Protein AF-0000000087464506 (afdb_homodimer)

InterPro domains:
  IPR039800 Calcium uptake protein 1/2/3 [PTHR12294] (1-68)

Sequence (154 aa):
MEYENRIRAYSTPDKIFRYFATLKIISEQGDAEIYMTPQDFVRSISPNEKQPENLGLDQFQVKRYDGKVSSAVWAGGMEYENRIRAYSTPDKIFRYFATLKIISEQGDAEIYMTPQDFVRSISPNEKQPENLGLDQFQVKRYDGKVSSAVWAGG

Radius of gyration: 15.8 Å; Cα contacts (8 Å, |Δi|>4): 306; chains: 2; bounding box: 38×42×34 Å

Nearest PDB structures (foldseek):
  6lb7-assembly1_A  TM=9.544E-01  e=8.571E-08  Homo sapiens
  6le5-assembly3_E  TM=9.619E-01  e=1.458E-07  Homo sapiens
  6lb7-assembly2_C  TM=9.680E-01  e=1.666E-07  Homo sapiens
  4nsc-assembly1_E  TM=8.496E-01  e=5.753E-08  Homo sapiens
  6xjx-assembly1_Q  TM=9.284E-01  e=2.173E-07  Homo sapiens

Structure (mmCIF, N/CA/C/O backbone):
data_AF-0000000087464506-model_v1
#
loop_
_entity.id
_entity.type
_entity.pdbx_description
1 polymer 'Uncharacterized protein'
#
loop_
_atom_site.group_PDB
_atom_site.id
_atom_site.type_symbol
_atom_site.label_atom_id
_atom_site.label_alt_id
_atom_site.label_comp_id
_atom_site.label_asym_id
_atom_site.label_entity_id
_atom_site.label_seq_id
_atom_site.pdbx_PDB_ins_code
_atom_site.Cartn_x
_atom_site.Cartn_y
_atom_site.Cartn_z
_atom_site.occupancy
_atom_site.B_iso_or_equiv
_atom_site.auth_seq_id
_atom_site.auth_comp_id
_atom_site.auth_asym_id
_atom_site.auth_atom_id
_atom_site.pdbx_PDB_model_num
ATOM 1 N N . MET A 1 1 ? 18.562 -11.586 -2.385 1 77.56 1 MET A N 1
ATOM 2 C CA . MET A 1 1 ? 17.594 -12.109 -3.35 1 77.56 1 MET A CA 1
ATOM 3 C C . MET A 1 1 ? 16.984 -13.414 -2.854 1 77.56 1 MET A C 1
ATOM 5 O O . MET A 1 1 ? 15.758 -13.586 -2.893 1 77.56 1 MET A O 1
ATOM 9 N N . GLU A 1 2 ? 17.875 -14.109 -2.346 1 85.5 2 GLU A N 1
ATOM 10 C CA . GLU A 1 2 ? 17.359 -15.406 -1.915 1 85.5 2 GLU A CA 1
ATOM 11 C C . GLU A 1 2 ? 16.359 -15.25 -0.771 1 85.5 2 GLU A C 1
ATOM 13 O O . GLU A 1 2 ? 15.297 -15.875 -0.775 1 85.5 2 GLU A O 1
ATOM 18 N N . TYR A 1 3 ? 16.688 -14.297 0.138 1 93.69 3 TYR A N 1
ATOM 19 C CA . TYR A 1 3 ? 15.82 -14.141 1.296 1 93.69 3 TYR A CA 1
ATOM 20 C C . TYR A 1 3 ? 14.461 -13.586 0.885 1 93.69 3 TYR A C 1
ATOM 22 O O . TYR A 1 3 ? 13.422 -14.094 1.312 1 93.69 3 TYR A O 1
ATOM 30 N N . GLU A 1 4 ? 14.5 -12.578 -0.011 1 94.62 4 GLU A N 1
ATOM 31 C CA . GLU A 1 4 ? 13.25 -11.969 -0.45 1 94.62 4 GLU A CA 1
ATOM 32 C C . GLU A 1 4 ? 12.383 -12.969 -1.205 1 94.62 4 GLU A C 1
ATOM 34 O O . GLU A 1 4 ? 11.156 -12.969 -1.063 1 94.62 4 GLU A O 1
ATOM 39 N N . ASN A 1 5 ? 13.008 -13.758 -1.92 1 95.44 5 ASN A N 1
ATOM 40 C CA . ASN A 1 5 ? 12.242 -14.789 -2.619 1 95.44 5 ASN A CA 1
ATOM 41 C C . ASN A 1 5 ? 11.594 -15.766 -1.645 1 95.44 5 ASN A C 1
ATOM 43 O O . ASN A 1 5 ? 10.461 -16.203 -1.86 1 95.44 5 ASN A O 1
ATOM 47 N N . ARG A 1 6 ? 12.344 -16.078 -0.665 1 95.25 6 ARG A N 1
ATOM 48 C CA . ARG A 1 6 ? 11.797 -16.984 0.342 1 95.25 6 ARG A CA 1
ATOM 49 C C . ARG A 1 6 ? 10.617 -16.344 1.068 1 95.25 6 ARG A C 1
ATOM 51 O O . ARG A 1 6 ? 9.594 -16.984 1.296 1 9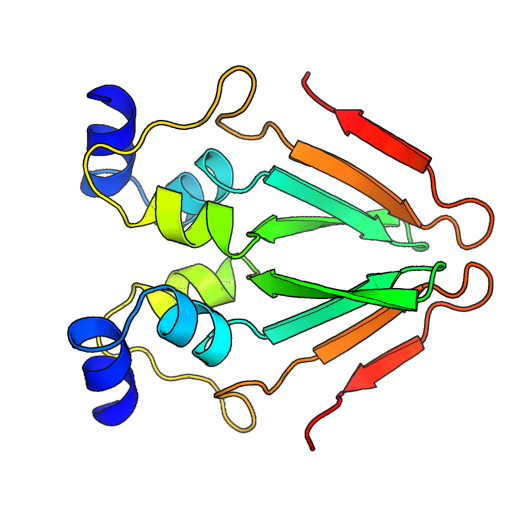5.25 6 ARG A O 1
ATOM 58 N N . ILE A 1 7 ? 10.727 -15.086 1.471 1 95.5 7 ILE A N 1
ATOM 59 C CA . ILE A 1 7 ? 9.648 -14.375 2.158 1 95.5 7 ILE A CA 1
ATOM 60 C C . ILE A 1 7 ? 8.406 -14.344 1.279 1 95.5 7 ILE A C 1
ATOM 62 O O . ILE A 1 7 ? 7.297 -14.602 1.755 1 95.5 7 ILE A O 1
ATOM 66 N N . ARG A 1 8 ? 8.578 -14.102 -0.012 1 94.38 8 ARG A N 1
ATOM 67 C CA . ARG A 1 8 ? 7.449 -14.031 -0.935 1 94.38 8 ARG A CA 1
ATOM 68 C C . ARG A 1 8 ? 6.742 -15.375 -1.047 1 94.38 8 ARG A C 1
ATOM 70 O O . ARG A 1 8 ? 5.52 -15.43 -1.191 1 94.38 8 ARG A O 1
ATOM 77 N N . ALA A 1 9 ? 7.52 -16.422 -1.01 1 94.31 9 ALA A N 1
ATOM 78 C CA . ALA A 1 9 ? 6.984 -17.75 -1.333 1 94.31 9 ALA A CA 1
ATOM 79 C C . ALA A 1 9 ? 6.391 -18.422 -0.096 1 94.31 9 ALA A C 1
ATOM 81 O O . ALA A 1 9 ? 5.406 -19.156 -0.192 1 94.31 9 ALA A O 1
ATOM 82 N N . TYR A 1 10 ? 6.949 -18.078 1.063 1 96.38 10 TYR A N 1
ATOM 83 C CA . TYR A 1 10 ? 6.648 -18.969 2.176 1 96.38 10 TYR A CA 1
ATOM 84 C C . TYR A 1 10 ? 6.102 -18.203 3.367 1 96.38 10 TYR A C 1
ATOM 86 O O . TYR A 1 10 ? 5.723 -18.797 4.383 1 96.38 10 TYR A O 1
ATOM 94 N N . SER A 1 11 ? 6.027 -16.922 3.26 1 96.69 11 SER A N 1
ATOM 95 C CA . SER A 1 11 ? 5.523 -16.125 4.375 1 96.69 11 SER A CA 1
ATOM 96 C C . SER A 1 11 ? 4.047 -15.797 4.191 1 96.69 11 SER A C 1
ATOM 98 O O . SER A 1 11 ? 3.496 -15.977 3.104 1 96.69 11 SER A O 1
ATOM 100 N N . THR A 1 12 ? 3.408 -15.391 5.316 1 97.19 12 THR A N 1
ATOM 101 C CA . THR A 1 12 ? 2.047 -14.867 5.273 1 97.19 12 THR A CA 1
ATOM 102 C C . THR A 1 12 ? 2.002 -13.523 4.543 1 97.19 12 THR A C 1
ATOM 104 O O . THR A 1 12 ? 2.984 -12.781 4.543 1 97.19 12 THR A O 1
ATOM 107 N N . PRO A 1 13 ? 0.842 -13.203 3.893 1 97.38 13 PRO A N 1
ATOM 108 C CA . PRO A 1 13 ? 0.72 -11.898 3.24 1 97.38 13 PRO A CA 1
ATOM 109 C C . PRO A 1 13 ? 1.018 -10.734 4.184 1 97.38 13 PRO A C 1
ATOM 111 O O . PRO A 1 13 ? 1.571 -9.719 3.76 1 97.38 13 PRO A O 1
ATOM 114 N N . ASP A 1 14 ? 0.639 -10.875 5.414 1 96.69 14 ASP A N 1
ATOM 115 C CA . ASP A 1 14 ? 0.914 -9.82 6.379 1 96.69 14 ASP A CA 1
ATOM 116 C C . ASP A 1 14 ? 2.416 -9.586 6.527 1 96.69 14 ASP A C 1
ATOM 118 O O . ASP A 1 14 ? 2.871 -8.445 6.578 1 96.69 14 ASP A O 1
ATOM 122 N N . LYS A 1 15 ? 3.068 -10.68 6.645 1 97.06 15 LYS A N 1
ATOM 123 C CA . LYS A 1 15 ? 4.516 -10.539 6.766 1 97.06 15 LYS A CA 1
ATOM 124 C C . LYS A 1 15 ? 5.121 -9.945 5.496 1 97.06 15 LYS A C 1
ATOM 126 O O . LYS A 1 15 ? 6.016 -9.094 5.566 1 97.06 15 LYS A O 1
ATOM 131 N N . ILE A 1 16 ? 4.723 -10.391 4.371 1 98.06 16 ILE A N 1
ATOM 132 C CA . ILE A 1 16 ? 5.199 -9.836 3.105 1 98.06 16 ILE A CA 1
ATOM 133 C C . ILE A 1 16 ? 4.938 -8.336 3.064 1 98.06 16 ILE A C 1
ATOM 135 O O . ILE A 1 16 ? 5.824 -7.555 2.705 1 98.06 16 ILE A O 1
ATOM 139 N N . PHE A 1 17 ? 3.738 -7.957 3.441 1 98.38 17 PHE A N 1
ATOM 140 C CA . PHE A 1 17 ? 3.393 -6.543 3.484 1 98.38 17 PHE A CA 1
ATOM 141 C C . PHE A 1 17 ? 4.363 -5.777 4.375 1 98.38 17 PHE A C 1
ATOM 143 O O . PHE A 1 17 ? 4.922 -4.758 3.961 1 98.38 17 PHE A O 1
ATOM 150 N N . ARG A 1 18 ? 4.613 -6.227 5.594 1 97.06 18 ARG A N 1
ATOM 151 C CA . ARG A 1 18 ? 5.445 -5.523 6.566 1 97.06 18 ARG A CA 1
ATOM 152 C C . ARG A 1 18 ? 6.898 -5.469 6.105 1 97.06 18 ARG A C 1
ATOM 154 O O . ARG A 1 18 ? 7.613 -4.512 6.414 1 97.06 18 ARG A O 1
ATOM 161 N N . TYR A 1 19 ? 7.305 -6.504 5.316 1 97.19 19 TYR A N 1
ATOM 162 C CA . TYR A 1 19 ? 8.688 -6.543 4.844 1 97.19 19 TYR A CA 1
ATOM 163 C C . TYR A 1 19 ? 8.914 -5.516 3.738 1 97.19 19 TYR A C 1
ATOM 165 O O . TYR A 1 19 ? 9.953 -4.859 3.695 1 97.19 19 TYR A O 1
ATOM 173 N N . PHE A 1 20 ? 7.949 -5.309 2.852 1 97.69 20 PHE A N 1
ATOM 174 C CA . PHE A 1 20 ? 8.195 -4.531 1.641 1 97.69 20 PHE A CA 1
ATOM 175 C C . PHE A 1 20 ? 7.594 -3.137 1.762 1 97.69 20 PHE A C 1
ATOM 177 O O . PHE A 1 20 ? 7.977 -2.225 1.025 1 97.69 20 PHE A O 1
ATOM 184 N N . ALA A 1 21 ? 6.629 -2.965 2.686 1 97.81 21 ALA A N 1
ATOM 185 C CA . ALA A 1 21 ? 6.086 -1.626 2.895 1 97.81 21 ALA A CA 1
ATOM 186 C C . ALA A 1 21 ? 7.145 -0.686 3.463 1 97.81 21 ALA A C 1
ATOM 188 O O . ALA A 1 21 ? 7.926 -1.076 4.332 1 97.81 21 ALA A O 1
ATOM 189 N N . THR A 1 22 ? 7.043 0.631 3.016 1 95.5 22 THR A N 1
ATOM 190 C CA . THR A 1 22 ? 8.125 1.517 3.438 1 95.5 22 THR A CA 1
ATOM 191 C C . THR A 1 22 ? 7.562 2.781 4.082 1 95.5 22 THR A C 1
ATOM 193 O O . THR A 1 22 ? 8.32 3.646 4.527 1 95.5 22 THR A O 1
ATOM 196 N N . LEU A 1 23 ? 6.25 2.887 4.141 1 94.5 23 LEU A N 1
ATOM 197 C CA . LEU A 1 23 ? 5.695 4.152 4.605 1 94.5 23 LEU A CA 1
ATOM 198 C C . LEU A 1 23 ? 4.844 3.947 5.852 1 94.5 23 LEU A C 1
ATOM 200 O O . LEU A 1 23 ? 4.031 3.021 5.91 1 94.5 23 LEU A O 1
ATOM 204 N N . LYS A 1 24 ? 5.078 4.727 6.809 1 92.94 24 LYS A N 1
ATOM 205 C CA . LYS A 1 24 ? 4.246 4.84 8.008 1 92.94 24 LYS A CA 1
ATOM 206 C C . LYS A 1 24 ? 3.74 6.266 8.188 1 92.94 24 LYS A C 1
ATOM 208 O O . LYS A 1 24 ? 4.523 7.219 8.164 1 92.94 24 LYS A O 1
ATOM 213 N N . ILE A 1 25 ? 2.457 6.375 8.344 1 90.38 25 ILE A N 1
ATOM 214 C CA . ILE A 1 25 ? 1.85 7.691 8.5 1 90.38 25 ILE A CA 1
ATOM 215 C C . ILE A 1 25 ? 1.245 7.82 9.891 1 90.38 25 ILE A C 1
ATOM 217 O O . ILE A 1 25 ? 0.505 6.938 10.336 1 90.38 25 ILE A O 1
ATOM 221 N N . ILE A 1 26 ? 1.571 8.844 10.516 1 88.44 26 ILE A N 1
ATOM 222 C CA . ILE A 1 26 ? 0.996 9.172 11.812 1 88.44 26 ILE A CA 1
ATOM 223 C C . ILE A 1 26 ? 0.04 10.359 11.664 1 88.44 26 ILE A C 1
ATOM 225 O O . ILE A 1 26 ? 0.453 11.453 11.281 1 88.44 26 ILE A O 1
ATOM 229 N N . SER A 1 27 ? -1.172 10.094 11.914 1 84.19 27 SER A N 1
ATOM 230 C CA . SER A 1 27 ? -2.197 11.125 11.766 1 84.19 27 SER A CA 1
ATOM 231 C C . SER A 1 27 ? -2.121 12.148 12.891 1 84.19 27 SER A C 1
ATOM 233 O O . SER A 1 27 ? -1.351 11.977 13.844 1 84.19 27 SER A O 1
ATOM 235 N N . GLU A 1 28 ? -2.963 13.055 12.789 1 79.62 28 GLU A N 1
ATOM 236 C CA . GLU A 1 28 ? -3.023 14.117 13.797 1 79.62 28 GLU A CA 1
ATOM 237 C C . GLU A 1 28 ? -3.459 13.562 15.148 1 79.62 28 GLU A C 1
ATOM 239 O O . GLU A 1 28 ? -3.033 14.062 16.188 1 79.62 28 GLU A O 1
ATOM 244 N N . GLN A 1 29 ? -4.293 12.492 15.07 1 82.38 29 GLN A N 1
ATOM 245 C CA . GLN A 1 29 ? -4.797 11.898 16.297 1 82.38 29 GLN A CA 1
ATOM 246 C C . GLN A 1 29 ? -3.783 10.93 16.891 1 82.38 29 GLN A C 1
ATOM 248 O O . GLN A 1 29 ? -4.008 10.375 17.984 1 82.38 29 GLN A O 1
ATOM 253 N N . GLY A 1 30 ? -2.719 10.805 16.25 1 84 30 GLY A N 1
ATOM 254 C CA . GLY A 1 30 ? -1.67 9.945 16.766 1 84 30 GLY A CA 1
ATOM 255 C C . GLY A 1 30 ? -1.751 8.523 16.25 1 84 30 GLY A C 1
ATOM 256 O O . GLY A 1 30 ? -0.953 7.668 16.656 1 84 30 GLY A O 1
ATOM 257 N N . ASP A 1 31 ? -2.73 8.273 15.367 1 87.31 31 ASP A N 1
ATOM 258 C CA . ASP A 1 31 ? -2.846 6.93 14.812 1 87.31 31 ASP A CA 1
ATOM 259 C C . ASP A 1 31 ? -1.767 6.676 13.758 1 87.31 31 ASP A C 1
ATOM 261 O O . ASP A 1 31 ? -1.539 7.512 12.883 1 87.31 31 ASP A O 1
ATOM 265 N N . ALA A 1 32 ? -1.061 5.59 13.938 1 90.75 32 ALA A N 1
ATOM 266 C CA . ALA A 1 32 ? -0.018 5.195 12.992 1 90.75 32 ALA A CA 1
ATOM 267 C C . ALA A 1 32 ? -0.486 4.043 12.109 1 90.75 32 ALA A C 1
ATOM 269 O O . ALA A 1 32 ? -1.055 3.066 12.602 1 90.75 32 ALA A O 1
ATOM 270 N N . GLU A 1 33 ? -0.339 4.246 10.875 1 91.69 33 GLU A N 1
ATOM 271 C CA . GLU A 1 33 ? -0.683 3.189 9.93 1 91.69 33 GLU A CA 1
ATOM 272 C C . GLU A 1 33 ? 0.414 3.006 8.883 1 91.69 33 GLU A C 1
ATOM 274 O O . GLU A 1 33 ? 1.057 3.975 8.469 1 91.69 33 GLU A O 1
ATOM 279 N N . ILE A 1 34 ? 0.625 1.771 8.438 1 95.81 34 ILE A N 1
ATOM 280 C CA . ILE A 1 34 ? 1.643 1.425 7.453 1 95.81 34 ILE A CA 1
ATOM 281 C C . ILE A 1 34 ? 0.988 1.213 6.09 1 95.81 34 ILE A C 1
ATOM 283 O O . ILE A 1 34 ? -0.077 0.597 5.992 1 95.81 34 ILE A O 1
ATOM 287 N N . TYR A 1 35 ? 1.636 1.706 5.086 1 96.88 35 TYR A N 1
ATOM 288 C CA . TYR A 1 35 ? 1.104 1.596 3.732 1 96.88 35 TYR A CA 1
ATOM 289 C C . TYR A 1 35 ? 2.182 1.13 2.76 1 96.88 35 TYR A C 1
ATOM 291 O O . TYR A 1 35 ? 3.375 1.216 3.059 1 96.88 35 TYR A O 1
ATOM 299 N N . MET A 1 36 ? 1.706 0.692 1.644 1 98.38 36 MET A N 1
ATOM 300 C CA . MET A 1 36 ? 2.586 0.399 0.516 1 98.38 36 MET A CA 1
ATOM 301 C C . MET A 1 36 ? 2.438 1.451 -0.578 1 98.38 36 MET A C 1
ATOM 303 O O . MET A 1 36 ? 1.322 1.866 -0.899 1 98.38 36 MET A O 1
ATOM 307 N N . THR A 1 37 ? 3.59 1.888 -1.11 1 97.25 37 THR A N 1
ATOM 308 C CA . THR A 1 37 ? 3.623 2.643 -2.357 1 97.25 37 THR A CA 1
ATOM 309 C C . THR A 1 37 ? 3.504 1.709 -3.559 1 97.25 37 THR A C 1
ATOM 311 O O . THR A 1 37 ? 3.633 0.491 -3.42 1 97.25 37 THR A O 1
ATOM 314 N N . PRO A 1 38 ? 3.229 2.205 -4.719 1 97.44 38 PRO A N 1
ATOM 315 C CA . PRO A 1 38 ? 3.219 1.357 -5.914 1 97.44 38 PRO A CA 1
ATOM 316 C C . PRO A 1 38 ? 4.527 0.597 -6.109 1 97.44 38 PRO A C 1
ATOM 318 O O . PRO A 1 38 ? 4.516 -0.576 -6.492 1 97.44 38 PRO A O 1
ATOM 321 N N . GLN A 1 39 ? 5.621 1.281 -5.832 1 96.69 39 GLN A N 1
ATOM 322 C CA . GLN A 1 39 ? 6.91 0.613 -5.984 1 96.69 39 GLN A CA 1
ATOM 323 C C . GLN A 1 39 ? 7.066 -0.521 -4.977 1 96.69 39 GLN A C 1
ATOM 325 O O . GLN A 1 39 ? 7.641 -1.565 -5.293 1 96.69 39 GLN A O 1
ATOM 330 N N . ASP A 1 40 ? 6.664 -0.297 -3.779 1 97.5 40 ASP A N 1
ATOM 331 C CA . ASP A 1 40 ? 6.68 -1.365 -2.785 1 97.5 40 ASP A CA 1
ATOM 332 C C . ASP A 1 40 ? 5.926 -2.594 -3.285 1 97.5 40 ASP A C 1
ATOM 334 O O . ASP A 1 40 ? 6.406 -3.723 -3.152 1 97.5 40 ASP A O 1
ATOM 338 N N . PHE A 1 41 ? 4.727 -2.379 -3.762 1 98.44 41 PHE A N 1
ATOM 339 C CA . PHE A 1 41 ? 3.885 -3.459 -4.266 1 98.44 41 PHE A CA 1
A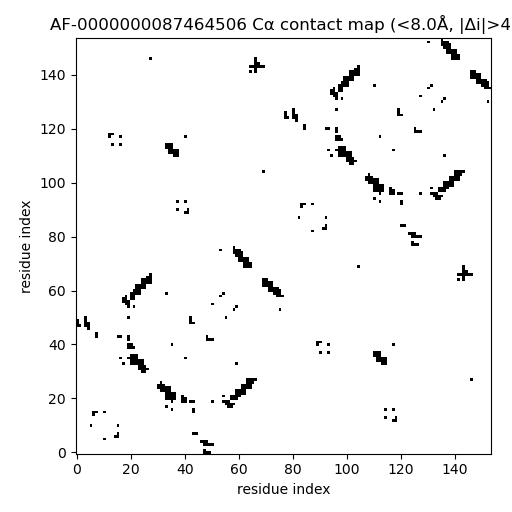TOM 340 C C . PHE A 1 41 ? 4.598 -4.23 -5.371 1 98.44 41 PHE A C 1
ATOM 342 O O . PHE A 1 41 ? 4.664 -5.461 -5.332 1 98.44 41 PHE A O 1
ATOM 349 N N . VAL A 1 42 ? 5.148 -3.498 -6.32 1 97.62 42 VAL A N 1
ATOM 350 C CA . VAL A 1 42 ? 5.852 -4.133 -7.43 1 97.62 42 VAL A CA 1
ATOM 351 C C . VAL A 1 42 ? 6.984 -5.008 -6.895 1 97.62 42 VAL A C 1
ATOM 353 O O . VAL A 1 42 ? 7.129 -6.164 -7.301 1 97.62 42 VAL A O 1
ATOM 356 N N . ARG A 1 43 ? 7.762 -4.469 -5.918 1 96.75 43 ARG A N 1
ATOM 357 C CA . ARG A 1 43 ? 8.859 -5.25 -5.359 1 96.75 43 ARG A CA 1
ATOM 358 C C . ARG A 1 43 ? 8.344 -6.477 -4.617 1 96.75 43 ARG A C 1
ATOM 360 O O . ARG A 1 43 ? 8.992 -7.523 -4.602 1 96.75 43 ARG A O 1
ATOM 367 N N . SER A 1 44 ? 7.188 -6.355 -4.004 1 97.62 44 SER A N 1
ATOM 368 C CA . SER A 1 44 ? 6.645 -7.422 -3.168 1 97.62 44 SER A CA 1
ATOM 369 C C . SER A 1 44 ? 6.207 -8.617 -4.008 1 97.62 44 SER A C 1
ATOM 371 O O . SER A 1 44 ? 6.25 -9.758 -3.547 1 97.62 44 SER A O 1
ATOM 373 N N . ILE A 1 45 ? 5.785 -8.336 -5.262 1 95.88 45 ILE A N 1
ATOM 374 C CA . ILE A 1 45 ? 5.223 -9.438 -6.031 1 95.88 45 ILE A CA 1
ATOM 375 C C . ILE A 1 45 ? 6.191 -9.844 -7.141 1 95.88 45 ILE A C 1
ATOM 377 O O . ILE A 1 45 ? 5.898 -10.742 -7.934 1 95.88 45 ILE A O 1
ATOM 381 N N . SER A 1 46 ? 7.324 -9.133 -7.262 1 94.81 46 SER A N 1
ATOM 382 C CA . SER A 1 46 ? 8.281 -9.383 -8.336 1 94.81 46 SER A CA 1
ATOM 383 C C . SER A 1 46 ? 9.359 -10.375 -7.891 1 94.81 46 SER A C 1
ATOM 385 O O . SER A 1 46 ? 10.156 -10.07 -7.004 1 94.81 46 SER A O 1
ATOM 387 N N . PRO A 1 47 ? 9.406 -11.477 -8.5 1 93.25 47 PRO A N 1
ATOM 388 C CA . PRO A 1 47 ? 10.484 -12.422 -8.18 1 93.25 47 PRO A CA 1
ATOM 389 C C . PRO A 1 47 ? 11.875 -11.844 -8.453 1 93.25 47 PRO A C 1
ATOM 391 O O . PRO A 1 47 ? 12.062 -11.117 -9.43 1 93.25 47 PRO A O 1
ATOM 394 N N . ASN A 1 48 ? 12.797 -12.094 -7.531 1 93 48 ASN A N 1
ATOM 395 C CA . ASN A 1 48 ? 14.211 -11.75 -7.688 1 93 48 ASN A CA 1
ATOM 396 C C . ASN A 1 48 ? 14.445 -10.25 -7.508 1 93 48 ASN A C 1
ATOM 398 O O . ASN A 1 48 ? 15.469 -9.719 -7.949 1 93 48 ASN A O 1
ATOM 402 N N . GLU A 1 49 ? 13.461 -9.562 -7.137 1 92.31 49 GLU A N 1
ATOM 403 C CA . GLU A 1 49 ? 13.656 -8.164 -6.754 1 92.31 49 GLU A CA 1
ATOM 404 C C . GLU A 1 49 ? 14.039 -8.047 -5.281 1 92.31 49 GLU A C 1
ATOM 406 O O . GLU A 1 49 ? 13.414 -8.672 -4.422 1 92.31 49 GLU A O 1
ATOM 411 N N . LYS A 1 50 ? 15.039 -7.258 -5.039 1 92.25 50 LYS A N 1
ATOM 412 C CA . LYS A 1 50 ? 15.5 -7.047 -3.67 1 92.25 50 LYS A CA 1
ATOM 413 C C . LYS A 1 50 ? 15 -5.715 -3.123 1 92.25 50 LYS A C 1
ATOM 415 O O . LYS A 1 50 ? 14.82 -4.758 -3.877 1 92.25 50 LYS A O 1
ATOM 420 N N . GLN A 1 51 ? 14.758 -5.762 -1.789 1 93.12 51 GLN A N 1
ATOM 421 C CA . GLN A 1 51 ? 14.562 -4.488 -1.107 1 93.12 51 GLN A CA 1
ATOM 422 C C . GLN A 1 51 ? 15.836 -3.65 -1.131 1 93.12 51 GLN A C 1
ATOM 424 O O . GLN A 1 51 ? 16.938 -4.176 -0.936 1 93.12 51 GLN A O 1
ATOM 429 N N . PRO A 1 52 ? 15.648 -2.354 -1.49 1 89.06 52 PRO A N 1
ATOM 430 C CA . PRO A 1 52 ? 16.828 -1.483 -1.378 1 89.06 52 PRO A CA 1
ATOM 431 C C . PRO A 1 52 ? 17.5 -1.577 -0.011 1 89.06 52 PRO A C 1
ATOM 433 O O . PRO A 1 52 ? 16.875 -2.016 0.96 1 89.06 52 PRO A O 1
ATOM 436 N N . GLU A 1 53 ? 18.672 -1.007 0.025 1 86.81 53 GLU A N 1
ATOM 437 C CA . GLU A 1 53 ? 19.453 -1.061 1.26 1 86.81 53 GLU A CA 1
ATOM 438 C C . GLU A 1 53 ? 18.766 -0.266 2.373 1 86.81 53 GLU A C 1
ATOM 440 O O . GLU A 1 53 ? 18.188 0.788 2.119 1 86.81 53 GLU A O 1
ATOM 445 N N . ASN A 1 54 ? 18.641 -0.651 3.566 1 86.19 54 ASN A N 1
ATOM 446 C CA . ASN A 1 54 ? 18.109 -0.011 4.766 1 86.19 54 ASN A CA 1
ATOM 447 C C . ASN A 1 54 ? 16.609 -0.174 4.863 1 86.19 54 ASN A C 1
ATOM 449 O O . ASN A 1 54 ? 15.969 0.423 5.734 1 86.19 54 ASN A O 1
ATOM 453 N N . LEU A 1 55 ? 16.141 -0.734 3.824 1 87.19 55 LEU A N 1
ATOM 454 C CA . LEU A 1 55 ? 14.742 -1.107 3.92 1 87.19 55 LEU A CA 1
ATOM 455 C C . LEU A 1 55 ? 14.594 -2.598 4.207 1 8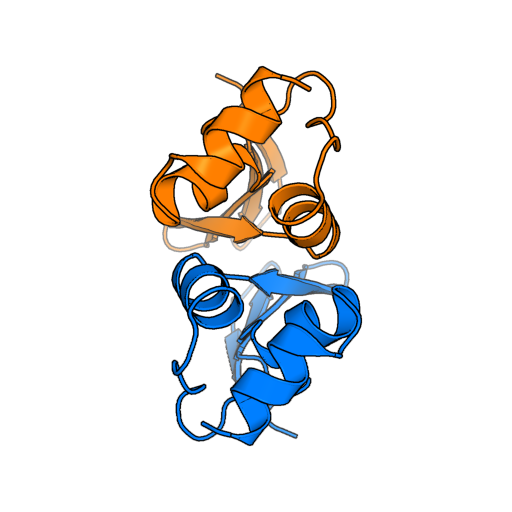7.19 55 LEU A C 1
ATOM 457 O O . LEU A 1 55 ? 15.445 -3.398 3.816 1 87.19 55 LEU A O 1
ATOM 461 N N . GLY A 1 56 ? 13.555 -2.969 4.934 1 89.5 56 GLY A N 1
ATOM 462 C CA . GLY A 1 56 ? 13.281 -4.34 5.336 1 89.5 56 GLY A CA 1
ATOM 463 C C . GLY A 1 56 ? 12.102 -4.461 6.277 1 89.5 56 GLY A C 1
ATOM 464 O O . GLY A 1 56 ? 11.195 -3.617 6.266 1 89.5 56 GLY A O 1
ATOM 465 N N . LEU A 1 57 ? 12.156 -5.566 7.043 1 93.19 57 LEU A N 1
ATOM 466 C CA . LEU A 1 57 ? 11.031 -5.852 7.926 1 93.19 57 LEU A CA 1
ATOM 467 C C . LEU A 1 57 ? 10.828 -4.719 8.93 1 93.19 57 LEU A C 1
ATOM 469 O O . LEU A 1 57 ? 11.711 -4.426 9.734 1 93.19 57 LEU A O 1
ATOM 473 N N . ASP A 1 58 ? 9.68 -4.055 8.922 1 92.38 58 ASP A N 1
ATOM 474 C CA . ASP A 1 58 ? 9.219 -3.021 9.844 1 92.38 58 ASP A CA 1
ATOM 475 C C . ASP A 1 58 ? 10.117 -1.79 9.781 1 92.38 58 ASP A C 1
ATOM 477 O O . ASP A 1 58 ? 10.297 -1.097 10.781 1 92.38 58 ASP A O 1
ATOM 481 N N . GLN A 1 59 ? 10.781 -1.565 8.727 1 92.69 59 GLN A N 1
ATOM 482 C CA . GLN A 1 59 ? 11.531 -0.337 8.484 1 92.69 59 GLN A CA 1
ATOM 483 C C . GLN A 1 59 ? 10.742 0.609 7.574 1 92.69 59 GLN A C 1
ATOM 485 O O . GLN A 1 59 ? 10.578 0.339 6.383 1 92.69 59 GLN A O 1
ATOM 490 N N . PHE A 1 60 ? 10.367 1.722 8.07 1 90.25 60 PHE A N 1
ATOM 491 C CA . PHE A 1 60 ? 9.445 2.596 7.352 1 90.25 60 PHE A CA 1
ATOM 492 C C . PHE A 1 60 ? 9.969 4.027 7.328 1 90.25 60 PHE A C 1
ATOM 494 O O . PHE A 1 60 ? 10.641 4.465 8.266 1 90.25 60 PHE A O 1
ATOM 501 N N . GLN A 1 61 ? 9.758 4.703 6.273 1 90 61 GLN A N 1
ATOM 502 C CA . GLN A 1 61 ? 9.766 6.164 6.301 1 90 61 GLN A CA 1
ATOM 503 C C . GLN A 1 61 ? 8.523 6.703 7.008 1 90 61 GLN A C 1
ATOM 505 O O . GLN A 1 61 ? 7.398 6.32 6.684 1 90 61 GLN A O 1
ATOM 510 N N . VAL A 1 62 ? 8.766 7.594 7.961 1 89.12 62 VAL A N 1
ATOM 511 C CA . VAL A 1 62 ? 7.641 8.07 8.758 1 89.12 62 VAL A CA 1
ATOM 512 C C . VAL A 1 62 ? 7.242 9.477 8.312 1 89.12 62 VAL A C 1
ATOM 514 O O . VAL A 1 62 ? 8.086 10.367 8.227 1 89.12 62 VAL A O 1
ATOM 517 N N . LYS A 1 63 ? 5.992 9.617 8.023 1 86.19 63 LYS A N 1
ATOM 518 C CA . LYS A 1 63 ? 5.387 10.922 7.789 1 86.19 63 LYS A CA 1
ATOM 519 C C . LYS A 1 63 ? 4.375 11.266 8.883 1 86.19 63 LYS A C 1
ATOM 521 O O . LYS A 1 63 ? 3.441 10.492 9.125 1 86.19 63 LYS A O 1
ATOM 526 N N . ARG A 1 64 ? 4.605 12.383 9.5 1 85.56 64 ARG A N 1
ATOM 527 C CA . ARG A 1 64 ? 3.727 12.82 10.586 1 85.56 64 ARG A CA 1
ATOM 528 C C . ARG A 1 64 ? 2.965 14.078 10.195 1 85.56 64 ARG A C 1
ATOM 530 O O . ARG A 1 64 ? 3.553 15.039 9.688 1 85.56 64 ARG A O 1
ATOM 537 N N . TYR A 1 65 ? 1.735 14.031 10.469 1 78.62 65 TYR A N 1
ATOM 538 C CA . TYR A 1 65 ? 0.896 15.195 10.211 1 78.62 65 TYR A CA 1
ATOM 539 C C . TYR A 1 65 ? 0.289 15.727 11.5 1 78.62 65 TYR A C 1
ATOM 541 O O . TYR A 1 65 ? -0.582 15.086 12.094 1 78.62 65 TYR A O 1
ATOM 549 N N . ASP A 1 66 ? 0.976 16.688 12.086 1 71.19 66 ASP A N 1
ATOM 550 C CA . ASP A 1 66 ? 0.601 17.266 13.375 1 71.19 66 ASP A CA 1
ATOM 551 C C . ASP A 1 66 ? -0.384 18.422 13.18 1 71.19 66 ASP A C 1
ATOM 553 O O . ASP A 1 66 ? -0.877 18.984 14.156 1 71.19 66 ASP A O 1
ATOM 557 N N . GLY A 1 67 ? -1.113 18.344 12.125 1 60.84 67 GLY A N 1
ATOM 558 C CA . GLY A 1 67 ? -1.928 19.531 11.898 1 60.84 67 GLY A CA 1
ATOM 559 C C . GLY A 1 67 ? -1.107 20.781 11.703 1 60.84 67 GLY A C 1
ATOM 560 O O . GLY A 1 67 ? -1.535 21.703 11.008 1 60.84 67 GLY A O 1
ATOM 561 N N . LYS A 1 68 ? -0.1 20.969 12.523 1 58.56 68 LYS A N 1
ATOM 562 C CA . LYS A 1 68 ? 0.708 22.156 12.32 1 58.56 68 LYS A CA 1
ATOM 563 C C . LYS A 1 68 ? 1.764 21.938 11.242 1 58.56 68 LYS A C 1
ATOM 565 O O . LYS A 1 68 ? 1.832 22.688 10.273 1 58.56 68 LYS A O 1
ATOM 570 N N . VAL A 1 69 ? 2.971 21.25 11.594 1 49.91 69 VAL A N 1
ATOM 571 C CA . VAL A 1 69 ? 4.137 21.094 10.727 1 49.91 69 VAL A CA 1
ATOM 572 C C . VAL A 1 69 ? 4.316 19.625 10.359 1 49.91 69 VAL A C 1
ATOM 574 O O . VAL A 1 69 ? 4.348 18.75 11.234 1 49.91 69 VAL A O 1
ATOM 577 N N . SER A 1 70 ? 4.086 19.281 9.211 1 51.5 70 SER A N 1
ATOM 578 C CA . SER A 1 70 ? 4.324 17.906 8.75 1 51.5 70 SER A CA 1
ATOM 579 C C . SER A 1 70 ? 5.809 17.562 8.797 1 51.5 70 SER A C 1
ATOM 581 O O . SER A 1 70 ? 6.652 18.359 8.383 1 51.5 70 SER A O 1
ATOM 583 N N . SER A 1 71 ? 6.48 16.734 9.82 1 45.91 71 SER A N 1
ATOM 584 C CA . SER A 1 71 ? 7.879 16.312 9.828 1 45.91 71 SER A CA 1
ATOM 585 C C . SER A 1 71 ? 8.031 14.875 9.367 1 45.91 71 SER A C 1
ATOM 587 O O . SER A 1 71 ? 7.191 14.023 9.672 1 45.91 71 SER A O 1
ATOM 589 N N . ALA A 1 72 ? 8.586 14.555 8.227 1 47.03 72 ALA A N 1
ATOM 590 C CA . ALA A 1 72 ? 8.961 13.211 7.812 1 47.03 72 ALA A CA 1
ATOM 591 C C . ALA A 1 72 ? 10.18 12.719 8.586 1 47.03 72 ALA A C 1
ATOM 593 O O . ALA A 1 72 ? 11.172 13.438 8.719 1 47.03 72 ALA A O 1
ATOM 594 N N . VAL A 1 73 ? 10.062 11.742 9.648 1 45.09 73 VAL A N 1
ATOM 595 C CA . VAL A 1 73 ? 11.219 11.172 10.336 1 45.09 73 VAL A CA 1
ATOM 596 C C . VAL A 1 73 ? 11.383 9.711 9.93 1 45.09 73 VAL A C 1
ATOM 598 O O . VAL A 1 73 ? 10.406 9.023 9.648 1 45.09 73 VAL A O 1
ATOM 601 N N . TRP A 1 74 ? 12.57 9.258 9.289 1 39.56 74 TRP A N 1
ATOM 602 C CA . TRP A 1 74 ? 12.93 7.863 9.062 1 39.56 74 TRP A CA 1
ATOM 603 C C . TRP A 1 74 ? 12.977 7.094 10.375 1 39.56 74 TRP A C 1
ATOM 605 O O . TRP A 1 74 ? 13.625 7.527 11.336 1 39.56 74 TRP A O 1
ATOM 615 N N . ALA A 1 75 ? 12.07 6.398 10.844 1 36.69 75 ALA A N 1
ATOM 616 C CA . ALA A 1 75 ? 12.203 5.594 12.055 1 36.69 75 ALA A CA 1
ATOM 617 C C . ALA A 1 75 ? 12.945 4.289 11.773 1 36.69 75 ALA A C 1
ATOM 619 O O . ALA A 1 75 ? 12.383 3.369 11.172 1 36.69 75 ALA A O 1
ATOM 620 N N . GLY A 1 76 ? 14 4.195 11.164 1 32.34 76 GLY A N 1
ATOM 621 C CA . GLY A 1 76 ? 14.859 3.021 11.203 1 32.34 76 GLY A CA 1
ATOM 622 C C . GLY A 1 76 ? 15.219 2.604 12.617 1 32.34 76 GLY A C 1
ATOM 623 O O . GLY A 1 76 ? 15.859 3.359 13.352 1 32.34 76 GLY A O 1
ATOM 624 N N . GLY A 1 77 ? 14.336 2.137 13.477 1 24.94 77 GLY A N 1
ATOM 625 C CA . GLY A 1 77 ? 15.078 1.594 14.609 1 24.94 77 GLY A CA 1
ATOM 626 C C . GLY A 1 77 ? 15.969 0.428 14.227 1 24.94 77 GLY A C 1
ATOM 627 O O . GLY A 1 77 ? 15.773 -0.194 13.18 1 24.94 77 GLY A O 1
ATOM 628 N N . MET B 1 1 ? -15.797 -11.633 -9.07 1 79.06 1 MET B N 1
ATOM 629 C CA . MET B 1 1 ? -14.703 -12.57 -8.852 1 79.06 1 MET B CA 1
ATOM 630 C C . MET B 1 1 ? -13.945 -12.844 -10.148 1 79.06 1 MET B C 1
ATOM 632 O O . MET B 1 1 ? -12.719 -12.773 -10.18 1 79.06 1 MET B O 1
ATOM 636 N N . GLU B 1 2 ? -14.766 -13.008 -11.07 1 86.5 2 GLU B N 1
ATOM 637 C CA . GLU B 1 2 ? -14.102 -13.352 -12.328 1 86.5 2 GLU B CA 1
ATOM 638 C C . GLU B 1 2 ? -13.234 -12.203 -12.82 1 86.5 2 GLU B C 1
ATOM 640 O O . GLU B 1 2 ? -12.094 -12.406 -13.25 1 86.5 2 GLU B O 1
ATOM 645 N N . TYR B 1 3 ? -13.789 -10.977 -12.68 1 94 3 TYR B N 1
ATOM 646 C CA . TYR B 1 3 ? -13.047 -9.828 -13.195 1 94 3 TYR B CA 1
ATOM 647 C C . TYR B 1 3 ? -11.766 -9.609 -12.398 1 94 3 TYR B C 1
ATOM 649 O O . TYR B 1 3 ? -10.695 -9.414 -12.977 1 94 3 TYR B O 1
ATOM 657 N N . GLU B 1 4 ? -11.906 -9.727 -11.062 1 94.94 4 GLU B N 1
ATOM 658 C CA . GLU B 1 4 ? -10.734 -9.508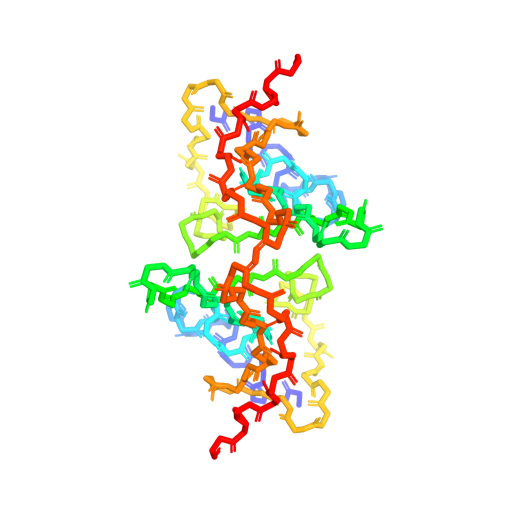 -10.219 1 94.94 4 GLU B CA 1
ATOM 659 C C . GLU B 1 4 ? -9.664 -10.562 -10.477 1 94.94 4 GLU B C 1
ATOM 661 O O . GLU B 1 4 ? -8.469 -10.258 -10.469 1 94.94 4 GLU B O 1
ATOM 666 N N . ASN B 1 5 ? -10.094 -11.695 -10.703 1 95.69 5 ASN B N 1
ATOM 667 C CA . ASN B 1 5 ? -9.125 -12.734 -11.023 1 95.69 5 ASN B CA 1
ATOM 668 C C . ASN B 1 5 ? -8.414 -12.445 -12.344 1 95.69 5 ASN B C 1
ATOM 670 O O . ASN B 1 5 ? -7.215 -12.703 -12.477 1 95.69 5 ASN B O 1
ATOM 674 N N . ARG B 1 6 ? -9.18 -11.977 -13.258 1 95.5 6 ARG B N 1
ATOM 675 C CA . ARG B 1 6 ? -8.578 -11.633 -14.547 1 95.5 6 ARG B CA 1
ATOM 676 C C . ARG B 1 6 ? -7.574 -10.492 -14.391 1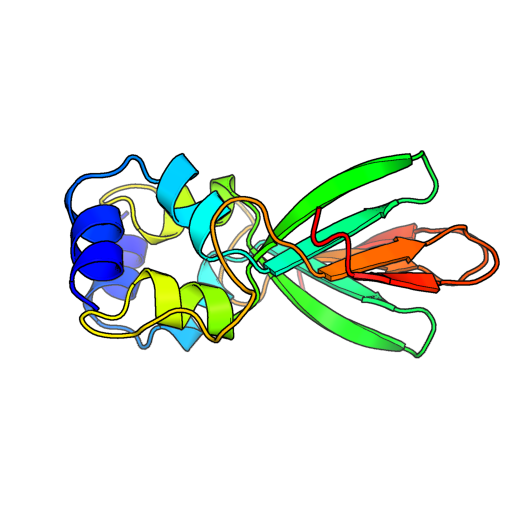 95.5 6 ARG B C 1
ATOM 678 O O . ARG B 1 6 ? -6.484 -10.547 -14.961 1 95.5 6 ARG B O 1
ATOM 685 N N . ILE B 1 7 ? -7.898 -9.461 -13.656 1 95.62 7 ILE B N 1
ATOM 686 C CA . ILE B 1 7 ? -7.008 -8.32 -13.438 1 95.62 7 ILE B CA 1
ATOM 687 C C . ILE B 1 7 ? -5.719 -8.805 -12.773 1 95.62 7 ILE B C 1
ATOM 689 O O . ILE B 1 7 ? -4.621 -8.414 -13.188 1 95.62 7 ILE B O 1
ATOM 693 N N . ARG B 1 8 ? -5.832 -9.695 -11.805 1 94.56 8 ARG B N 1
ATOM 694 C CA . ARG B 1 8 ? -4.66 -10.195 -11.094 1 94.56 8 ARG B CA 1
ATOM 695 C C . ARG B 1 8 ? -3.744 -10.977 -12.031 1 94.56 8 ARG B C 1
ATOM 697 O O . ARG B 1 8 ? -2.52 -10.93 -11.883 1 94.56 8 ARG B O 1
ATOM 704 N N . ALA B 1 9 ? -4.344 -11.695 -12.945 1 94.5 9 ALA B N 1
ATOM 705 C CA . ALA B 1 9 ? -3.584 -12.648 -13.75 1 94.5 9 ALA B CA 1
ATOM 706 C C . ALA B 1 9 ? -2.996 -11.984 -14.992 1 94.5 9 ALA B C 1
ATOM 708 O O . ALA B 1 9 ? -1.905 -12.344 -15.438 1 94.5 9 ALA B O 1
ATOM 709 N N . TYR B 1 10 ? -3.678 -10.961 -15.469 1 96.44 10 TYR B N 1
ATOM 710 C CA . TYR B 1 10 ? -3.328 -10.57 -16.828 1 96.44 10 TYR B CA 1
ATOM 711 C C . TYR B 1 10 ? -3.01 -9.078 -16.906 1 96.44 10 TYR B C 1
ATOM 713 O O . TYR B 1 10 ? -2.637 -8.57 -17.969 1 96.44 10 TYR B O 1
ATOM 721 N N . SER B 1 11 ? -3.119 -8.391 -15.836 1 96.81 11 SER B N 1
ATOM 722 C CA 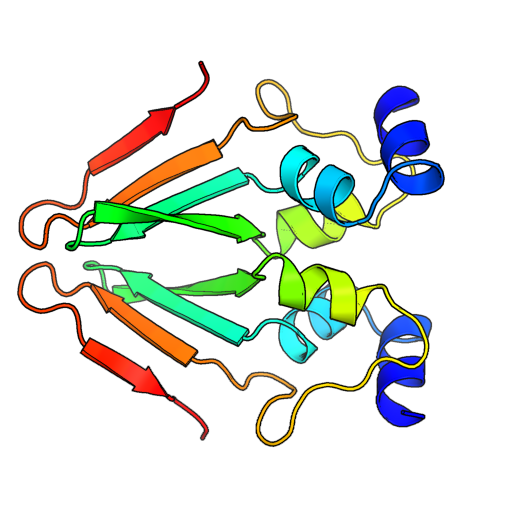. SER B 1 11 ? -2.836 -6.957 -15.852 1 96.81 11 SER B CA 1
ATOM 723 C C . SER B 1 11 ? -1.422 -6.664 -15.359 1 96.81 11 SER B C 1
ATOM 725 O O . SER B 1 11 ? -0.769 -7.539 -14.781 1 96.81 11 SER B O 1
ATOM 727 N N . THR B 1 12 ? -0.943 -5.43 -15.664 1 97.19 12 THR B N 1
ATOM 728 C CA . THR B 1 12 ? 0.317 -4.938 -15.117 1 97.19 12 THR B CA 1
ATOM 729 C C . THR B 1 12 ? 0.204 -4.711 -13.617 1 97.19 12 THR B C 1
ATOM 731 O O . THR B 1 12 ? -0.88 -4.422 -13.102 1 97.19 12 THR B O 1
ATOM 734 N N . PRO B 1 13 ? 1.338 -4.855 -12.867 1 97.38 13 PRO B N 1
ATOM 735 C CA . PRO B 1 13 ? 1.3 -4.578 -11.43 1 97.38 13 PRO B CA 1
ATOM 736 C C . PRO B 1 13 ? 0.752 -3.191 -11.117 1 97.38 13 PRO B C 1
ATOM 738 O O . PRO B 1 13 ? 0.079 -3.008 -10.094 1 97.38 13 PRO B O 1
ATOM 741 N N . ASP B 1 14 ? 1.051 -2.244 -11.945 1 96.69 14 ASP B N 1
ATOM 742 C CA . ASP B 1 14 ? 0.539 -0.895 -11.727 1 96.69 14 ASP B CA 1
ATOM 743 C C . ASP B 1 14 ? -0.988 -0.875 -11.75 1 96.69 14 ASP B C 1
ATOM 745 O O . ASP B 1 14 ? -1.62 -0.225 -10.914 1 96.69 14 ASP B O 1
ATOM 749 N N . LYS B 1 15 ? -1.463 -1.531 -12.734 1 97.12 15 LYS B N 1
ATOM 750 C CA . LYS B 1 15 ? -2.92 -1.578 -12.812 1 97.12 15 LYS B CA 1
ATOM 751 C C . LYS B 1 15 ? -3.51 -2.318 -11.609 1 97.12 15 LYS B C 1
ATOM 753 O O . LYS B 1 15 ? -4.527 -1.899 -11.062 1 97.12 15 LYS B O 1
ATOM 758 N N . ILE B 1 16 ? -2.971 -3.41 -11.242 1 98.06 16 ILE B N 1
ATOM 759 C CA . ILE B 1 16 ? -3.428 -4.156 -10.078 1 98.06 16 ILE B CA 1
ATOM 760 C C . ILE B 1 16 ? -3.404 -3.252 -8.844 1 98.06 16 ILE B C 1
ATOM 762 O O . ILE B 1 16 ? -4.371 -3.209 -8.078 1 98.06 16 ILE B O 1
ATOM 766 N N . PHE B 1 17 ? -2.309 -2.541 -8.68 1 98.38 17 PHE B N 1
ATOM 767 C CA . PHE B 1 17 ? -2.191 -1.61 -7.562 1 98.38 17 PHE B CA 1
ATOM 768 C C . PHE B 1 17 ? -3.336 -0.604 -7.578 1 98.38 17 PHE B C 1
ATOM 770 O O . PHE B 1 17 ? -4.012 -0.41 -6.566 1 98.38 17 PHE B O 1
ATOM 777 N N . ARG B 1 18 ? -3.596 0.047 -8.703 1 97.12 18 ARG B N 1
ATOM 778 C CA . ARG B 1 18 ? -4.598 1.103 -8.805 1 97.12 18 ARG B CA 1
ATOM 779 C C . ARG B 1 18 ? -6.004 0.547 -8.594 1 97.12 18 ARG B C 1
ATOM 781 O O . ARG B 1 18 ? -6.883 1.245 -8.086 1 97.12 18 ARG B O 1
ATOM 788 N N . TYR B 1 19 ? -6.18 -0.755 -8.961 1 97.25 19 TYR B N 1
ATOM 789 C CA . TYR B 1 19 ? -7.496 -1.365 -8.812 1 97.25 19 TYR B CA 1
ATOM 790 C C . TYR B 1 19 ? -7.797 -1.662 -7.348 1 97.25 19 TYR B C 1
ATOM 792 O O . TYR B 1 19 ? -8.922 -1.465 -6.887 1 97.25 19 TYR B O 1
ATOM 800 N N . PHE B 1 20 ? -6.82 -2.096 -6.566 1 97.75 20 PHE B N 1
ATOM 801 C CA . PHE B 1 20 ? -7.086 -2.627 -5.234 1 97.75 20 PHE B CA 1
ATOM 802 C C . PHE B 1 20 ? -6.727 -1.606 -4.16 1 97.75 20 PHE B C 1
ATOM 804 O O . PHE B 1 20 ? -7.188 -1.704 -3.021 1 97.75 20 PHE B O 1
ATOM 811 N N . ALA B 1 21 ? -5.871 -0.624 -4.52 1 97.75 21 ALA B N 1
ATOM 812 C CA . ALA B 1 21 ? -5.562 0.422 -3.545 1 97.75 21 ALA B CA 1
ATOM 813 C C . ALA B 1 21 ? -6.797 1.26 -3.229 1 97.75 21 ALA B C 1
ATOM 815 O O . ALA B 1 21 ? -7.578 1.588 -4.125 1 97.75 21 ALA B O 1
ATOM 816 N N . THR B 1 22 ? -6.875 1.705 -1.911 1 95.44 22 THR B N 1
ATOM 817 C CA . THR B 1 22 ? -8.109 2.395 -1.553 1 95.44 22 THR B CA 1
ATOM 818 C C . THR B 1 22 ? -7.809 3.744 -0.91 1 95.44 22 THR B C 1
ATOM 820 O O . THR B 1 22 ? -8.727 4.488 -0.555 1 95.44 22 THR B O 1
ATOM 823 N N . LEU B 1 23 ? -6.527 4.062 -0.772 1 94.5 23 LEU B N 1
ATOM 824 C CA . LEU B 1 23 ? -6.215 5.27 -0.015 1 94.5 23 LEU B CA 1
ATOM 825 C C . LEU B 1 23 ? -5.438 6.262 -0.872 1 94.5 23 LEU B C 1
ATOM 827 O O . LEU B 1 23 ? -4.492 5.883 -1.567 1 94.5 23 LEU B O 1
ATOM 831 N N . LYS B 1 24 ? -5.867 7.449 -0.859 1 92.88 24 LYS B N 1
ATOM 832 C CA . LYS B 1 24 ? -5.156 8.586 -1.433 1 92.88 24 LYS B CA 1
ATOM 833 C C . LYS B 1 24 ? -4.898 9.664 -0.379 1 92.88 24 LYS B C 1
ATOM 835 O O . LYS B 1 24 ? -5.82 10.086 0.323 1 92.88 24 LYS B O 1
ATOM 840 N N . ILE B 1 25 ? -3.652 10.047 -0.293 1 90.38 25 ILE B N 1
ATOM 841 C CA . ILE B 1 25 ? -3.277 11.055 0.697 1 90.38 25 ILE B CA 1
ATOM 842 C C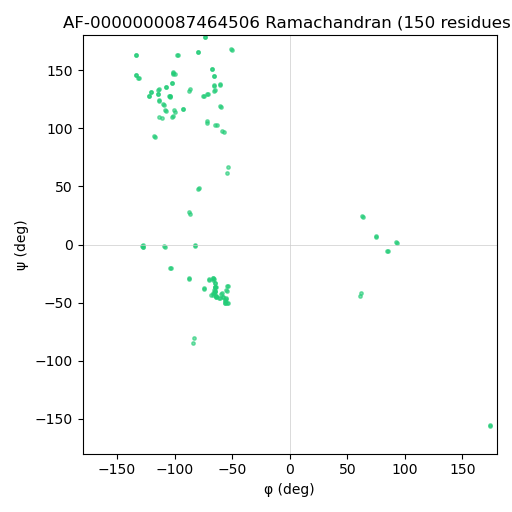 . ILE B 1 25 ? -2.811 12.32 -0.008 1 90.38 25 ILE B C 1
ATOM 844 O O . ILE B 1 25 ? -1.976 12.266 -0.913 1 90.38 25 ILE B O 1
ATOM 848 N N . ILE B 1 26 ? -3.352 13.383 0.399 1 88.38 26 ILE B N 1
ATOM 849 C CA . ILE B 1 26 ? -2.939 14.695 -0.086 1 88.38 26 ILE B CA 1
ATOM 850 C C . ILE B 1 26 ? -2.176 15.43 1.01 1 88.38 26 ILE B C 1
ATOM 852 O O . ILE B 1 26 ? -2.727 15.711 2.076 1 88.38 26 ILE B O 1
ATOM 856 N N . SER B 1 27 ? -0.96 15.648 0.74 1 84.12 27 SER B N 1
ATOM 857 C CA . SER B 1 27 ? -0.102 16.312 1.721 1 84.12 27 SER B CA 1
ATOM 858 C C . SER B 1 27 ? -0.422 17.797 1.827 1 84.12 27 SER B C 1
ATOM 860 O O . SER B 1 27 ? -1.226 18.312 1.054 1 84.12 27 SER B O 1
ATOM 862 N N . GLU B 1 28 ? 0.275 18.406 2.688 1 79.69 28 GLU B N 1
ATOM 863 C CA . GLU B 1 28 ? 0.093 19.828 2.906 1 79.69 28 GLU B CA 1
ATOM 864 C C . GLU B 1 28 ? 0.508 20.641 1.677 1 79.69 28 GLU B C 1
ATOM 866 O O . GLU B 1 28 ? -0.064 21.688 1.396 1 79.69 28 GLU B O 1
ATOM 871 N N . GLN B 1 29 ? 1.502 20.047 0.953 1 82.56 29 GLN B N 1
ATOM 872 C CA . GLN B 1 29 ? 2 20.734 -0.232 1 82.56 29 GLN B CA 1
ATOM 873 C C . GLN B 1 29 ? 1.104 20.484 -1.438 1 82.56 29 GLN B C 1
ATOM 875 O O . GLN B 1 29 ? 1.325 21.031 -2.516 1 82.56 29 GLN B O 1
ATOM 880 N N . GLY B 1 30 ? 0.122 19.719 -1.219 1 83.94 30 GLY B N 1
ATOM 881 C CA . GLY B 1 30 ? -0.82 19.469 -2.297 1 83.94 30 GLY B CA 1
ATOM 882 C C . GLY B 1 30 ? -0.479 18.219 -3.102 1 83.94 30 GLY B C 1
ATOM 883 O O . GLY B 1 30 ? -1.161 17.906 -4.078 1 83.94 30 GLY B O 1
ATOM 884 N N . ASP B 1 31 ? 0.594 17.547 -2.684 1 87.31 31 ASP B N 1
ATOM 885 C CA . ASP B 1 31 ? 0.959 16.312 -3.395 1 87.31 31 ASP B CA 1
ATOM 886 C C . ASP B 1 31 ? 0.017 15.172 -3.035 1 87.31 31 ASP B C 1
ATOM 888 O O . ASP B 1 31 ? -0.275 14.945 -1.857 1 87.31 31 ASP B O 1
ATOM 892 N N . ALA B 1 32 ? -0.521 14.547 -4.062 1 90.94 32 ALA B N 1
ATOM 893 C CA . ALA B 1 32 ? -1.414 13.406 -3.875 1 90.94 32 ALA B CA 1
ATOM 894 C C . ALA B 1 32 ? -0.706 12.094 -4.207 1 90.94 32 ALA B C 1
ATOM 896 O O . ALA B 1 32 ? -0.038 11.992 -5.238 1 90.94 32 ALA B O 1
ATOM 897 N N . GLU B 1 33 ? -0.782 11.219 -3.301 1 91.75 33 GLU B N 1
ATOM 898 C CA . GLU B 1 33 ? -0.201 9.898 -3.531 1 91.75 33 GLU B CA 1
ATOM 899 C C . GLU B 1 33 ? -1.167 8.789 -3.121 1 91.75 33 GLU B C 1
ATOM 901 O O . GLU B 1 33 ? -1.917 8.938 -2.154 1 91.75 33 GLU B O 1
ATOM 906 N N . ILE B 1 34 ? -1.146 7.668 -3.832 1 95.75 34 ILE B N 1
ATOM 907 C CA . ILE B 1 34 ? -2.014 6.523 -3.582 1 95.75 34 ILE B CA 1
ATOM 908 C C . ILE B 1 34 ? -1.229 5.43 -2.863 1 95.75 34 ILE B C 1
ATOM 910 O O . ILE B 1 34 ? -0.075 5.156 -3.203 1 95.75 34 ILE B O 1
ATOM 914 N N . TYR B 1 35 ? -1.864 4.828 -1.916 1 96.88 35 TYR B N 1
ATOM 915 C CA . TYR B 1 35 ? -1.219 3.779 -1.136 1 96.88 35 TYR B CA 1
ATOM 916 C C . TYR B 1 35 ? -2.131 2.566 -0.99 1 96.88 35 TYR B C 1
ATOM 918 O O . TYR B 1 35 ? -3.344 2.668 -1.19 1 96.88 35 TYR B O 1
ATOM 926 N N . MET B 1 36 ? -1.497 1.498 -0.616 1 98.38 36 MET B N 1
ATOM 927 C CA . MET B 1 36 ? -2.232 0.297 -0.229 1 98.38 36 MET B CA 1
ATOM 928 C C . MET B 1 36 ? -2.17 0.083 1.279 1 98.38 36 MET B C 1
ATOM 930 O O . MET B 1 36 ? -1.111 0.246 1.891 1 98.38 36 MET B O 1
ATOM 934 N N . THR B 1 37 ? -3.33 -0.258 1.856 1 97.25 37 THR B N 1
ATOM 935 C CA . THR B 1 37 ? -3.389 -0.796 3.211 1 97.25 37 THR B CA 1
ATOM 936 C C . THR B 1 37 ? -3.031 -2.281 3.219 1 97.25 37 THR B C 1
ATOM 938 O O . THR B 1 37 ? -2.977 -2.916 2.164 1 97.25 37 THR B O 1
ATOM 941 N N . PRO B 1 38 ? -2.756 -2.855 4.348 1 97.44 38 PRO B N 1
ATOM 942 C CA . PRO B 1 38 ? -2.521 -4.301 4.414 1 97.44 38 PRO B CA 1
ATOM 943 C C . PRO B 1 38 ? -3.676 -5.113 3.836 1 97.44 38 PRO B C 1
ATOM 945 O O . PRO B 1 38 ? -3.449 -6.109 3.145 1 97.44 38 PRO B O 1
ATOM 948 N N . GLN B 1 39 ? -4.887 -4.656 4.117 1 96.69 39 GLN B N 1
ATOM 949 C CA . GLN B 1 39 ? -6.035 -5.379 3.586 1 96.69 39 GLN B CA 1
ATOM 950 C C . GLN B 1 39 ? -6.09 -5.285 2.064 1 96.69 39 GLN B C 1
ATOM 952 O O . GLN B 1 39 ? -6.469 -6.246 1.391 1 96.69 39 GLN B O 1
ATOM 957 N N . ASP B 1 40 ? -5.82 -4.148 1.533 1 97.56 40 ASP B N 1
ATOM 958 C CA . ASP B 1 40 ? -5.75 -4.004 0.083 1 97.56 40 ASP B CA 1
ATOM 959 C C . ASP B 1 40 ? -4.773 -5.012 -0.522 1 97.56 40 ASP B C 1
ATOM 961 O O . ASP B 1 40 ? -5.082 -5.652 -1.53 1 97.56 40 ASP B O 1
ATOM 965 N N . PHE B 1 41 ? -3.586 -5.062 0.043 1 98.44 41 PHE B N 1
ATOM 966 C CA . PHE B 1 41 ? -2.551 -5.973 -0.435 1 98.44 41 PHE B CA 1
ATOM 967 C C . PHE B 1 41 ? -3.045 -7.41 -0.423 1 98.44 41 PHE B C 1
ATOM 969 O O . PHE B 1 41 ? -2.924 -8.125 -1.422 1 98.44 41 PHE B O 1
ATOM 976 N N . VAL B 1 42 ? -3.637 -7.805 0.689 1 97.62 42 VAL B N 1
ATOM 977 C CA . VAL B 1 42 ? -4.145 -9.164 0.814 1 97.62 42 VAL B CA 1
ATOM 978 C C . VAL B 1 42 ? -5.16 -9.445 -0.29 1 97.62 42 VAL B C 1
ATOM 980 O O . VAL B 1 42 ? -5.09 -10.477 -0.961 1 97.62 42 VAL B O 1
ATOM 983 N N . ARG B 1 43 ? -6.082 -8.492 -0.529 1 96.75 43 ARG B N 1
ATOM 984 C CA . ARG B 1 43 ? -7.082 -8.688 -1.57 1 96.75 43 ARG B CA 1
ATOM 985 C C . ARG B 1 43 ? -6.438 -8.75 -2.949 1 96.75 43 ARG B C 1
ATOM 987 O O . ARG B 1 43 ? -6.91 -9.469 -3.834 1 96.75 43 ARG B O 1
ATOM 994 N N . SER B 1 44 ? -5.379 -8.016 -3.143 1 97.69 44 SER B N 1
ATOM 995 C CA . SER B 1 44 ? -4.742 -7.906 -4.453 1 97.69 44 SER B CA 1
ATOM 996 C C . SER B 1 44 ? -4.062 -9.211 -4.844 1 97.69 44 SER B C 1
ATOM 998 O O . SER B 1 44 ? -3.965 -9.539 -6.031 1 97.69 44 SER B O 1
ATOM 1000 N N . ILE B 1 45 ? -3.588 -9.969 -3.832 1 96 45 ILE B N 1
ATOM 1001 C CA . ILE B 1 45 ? -2.803 -11.141 -4.191 1 96 45 ILE B CA 1
ATOM 1002 C C . ILE B 1 45 ? -3.605 -12.406 -3.896 1 96 45 ILE B C 1
ATOM 1004 O O . ILE B 1 45 ? -3.109 -13.523 -4.082 1 96 45 ILE B O 1
ATOM 1008 N N . SER B 1 46 ? -4.824 -12.258 -3.354 1 95.06 46 SER B N 1
ATOM 1009 C CA . SER B 1 46 ? -5.641 -13.406 -2.973 1 95.06 46 SER B CA 1
ATOM 1010 C C . SER B 1 46 ? -6.582 -13.812 -4.102 1 95.06 46 SER B C 1
ATOM 1012 O O . SER B 1 46 ? -7.496 -13.062 -4.457 1 95.06 46 SER B O 1
ATOM 1014 N N . PRO B 1 47 ? -6.406 -14.961 -4.609 1 93.62 47 PRO B N 1
ATOM 1015 C CA . PRO B 1 47 ? -7.344 -15.438 -5.629 1 93.62 47 PRO B CA 1
ATOM 1016 C C . PRO B 1 47 ? -8.781 -15.531 -5.109 1 93.62 47 PRO B C 1
ATOM 1018 O O . PRO B 1 47 ? -9 -15.898 -3.955 1 93.62 47 PRO B O 1
ATOM 1021 N N . ASN B 1 48 ? -9.719 -15.102 -5.953 1 93.44 48 ASN B N 1
ATOM 1022 C CA . ASN B 1 48 ? -11.148 -15.242 -5.695 1 93.44 48 ASN B CA 1
ATOM 1023 C C . ASN B 1 48 ? -11.625 -14.25 -4.641 1 93.44 48 ASN B C 1
ATOM 1025 O O . ASN B 1 48 ? -12.68 -14.453 -4.023 1 93.44 48 ASN B O 1
ATOM 1029 N N . GLU B 1 49 ? -10.805 -13.391 -4.258 1 92.62 49 GLU B N 1
ATOM 1030 C CA . GLU B 1 49 ? -11.25 -12.297 -3.402 1 92.62 49 GLU B CA 1
ATOM 1031 C C . GLU B 1 49 ? -11.758 -11.117 -4.23 1 92.62 49 GLU B C 1
ATOM 1033 O O . GLU B 1 49 ? -11.102 -10.703 -5.191 1 92.62 49 GLU B O 1
ATOM 1038 N N . LYS B 1 50 ? -12.898 -10.633 -3.85 1 92.69 50 LYS B N 1
ATOM 1039 C CA . LYS B 1 50 ? -13.492 -9.5 -4.547 1 92.69 50 LYS B CA 1
ATOM 1040 C C . LYS B 1 50 ? -13.242 -8.195 -3.795 1 92.69 50 LYS B C 1
ATOM 1042 O O . LYS B 1 50 ? -13.148 -8.195 -2.566 1 92.69 50 LYS B O 1
ATOM 1047 N N . GLN B 1 51 ? -13.094 -7.133 -4.633 1 93.31 51 GLN B N 1
ATOM 1048 C CA . GLN B 1 51 ? -13.141 -5.805 -4.031 1 93.31 51 GLN B CA 1
ATOM 1049 C C . GLN B 1 51 ? -14.523 -5.512 -3.459 1 93.31 51 GLN B C 1
ATOM 1051 O O . GLN B 1 51 ? -15.539 -5.84 -4.074 1 93.31 51 GLN B O 1
ATOM 1056 N N . PRO B 1 52 ? -14.516 -5.004 -2.195 1 89.25 52 PRO B N 1
ATOM 1057 C CA . PRO B 1 52 ? -15.812 -4.578 -1.667 1 89.25 52 PRO B CA 1
ATOM 1058 C C . PRO B 1 52 ? -16.562 -3.66 -2.625 1 89.25 52 PRO B C 1
ATOM 1060 O O . PRO B 1 52 ? -15.961 -3.047 -3.508 1 89.25 52 PRO B O 1
ATOM 1063 N N . GLU B 1 53 ? -17.812 -3.488 -2.303 1 86.81 53 GLU B N 1
ATOM 1064 C CA . GLU B 1 53 ? -18.672 -2.668 -3.16 1 86.81 53 GLU B CA 1
ATOM 1065 C C . GLU B 1 53 ? -18.219 -1.209 -3.15 1 86.81 53 GLU B C 1
ATOM 1067 O O . GLU B 1 53 ? -17.797 -0.694 -2.117 1 86.81 53 GLU B O 1
ATOM 1072 N N . ASN B 1 54 ? -18.141 -0.476 -4.168 1 86.25 54 ASN B N 1
ATOM 1073 C CA . ASN B 1 54 ? -17.812 0.937 -4.344 1 86.25 54 ASN B CA 1
ATOM 1074 C C . ASN B 1 54 ? -16.312 1.165 -4.418 1 86.25 54 ASN B C 1
ATOM 1076 O O . ASN B 1 54 ? -15.852 2.309 -4.469 1 86.25 54 ASN B O 1
ATOM 1080 N N . LEU B 1 55 ? -15.688 0.09 -4.188 1 87.12 55 LEU B N 1
ATOM 1081 C CA . LEU B 1 55 ? -14.25 0.174 -4.43 1 87.12 55 LEU B CA 1
ATOM 1082 C C . LEU B 1 55 ? -13.891 -0.457 -5.773 1 87.12 55 LEU B C 1
ATOM 1084 O O . LEU B 1 55 ? -14.578 -1.367 -6.242 1 87.12 55 LEU B O 1
ATOM 1088 N N . GLY B 1 56 ? -12.852 0.063 -6.418 1 89.5 56 GLY B N 1
ATOM 1089 C CA . GLY B 1 56 ? -12.398 -0.394 -7.723 1 89.5 56 GLY B CA 1
ATOM 1090 C C . GLY B 1 56 ? -11.289 0.469 -8.305 1 89.5 56 GLY B C 1
ATOM 1091 O O . GLY B 1 56 ? -10.547 1.111 -7.566 1 89.5 56 GLY B O 1
ATOM 1092 N N . LEU B 1 57 ? -11.234 0.395 -9.633 1 93.12 57 LEU B N 1
ATOM 1093 C CA . LEU B 1 57 ? -10.156 1.101 -10.32 1 93.12 57 LEU B CA 1
ATOM 1094 C C . LEU B 1 57 ? -10.211 2.596 -10.023 1 93.12 57 LEU B C 1
ATOM 1096 O O . LEU B 1 57 ? -11.195 3.26 -10.352 1 93.12 57 LEU B O 1
ATOM 1100 N N . ASP B 1 58 ? -9.188 3.172 -9.406 1 92.31 58 ASP B N 1
ATOM 1101 C CA . ASP B 1 58 ? -8.977 4.586 -9.125 1 92.31 58 ASP B CA 1
ATOM 1102 C C . ASP B 1 58 ? -10.047 5.129 -8.18 1 92.31 58 ASP B C 1
ATOM 1104 O O . ASP B 1 58 ? -10.414 6.301 -8.258 1 92.31 58 ASP B O 1
ATOM 1108 N N . GLN B 1 59 ? -10.648 4.332 -7.426 1 92.81 59 GLN B N 1
ATOM 1109 C CA . GLN B 1 59 ? -11.562 4.746 -6.363 1 92.81 59 GLN B CA 1
ATOM 1110 C C . GLN B 1 59 ? -10.875 4.715 -5.004 1 92.81 59 GLN B C 1
ATOM 1112 O O . GLN B 1 59 ? -10.594 3.643 -4.465 1 92.81 59 GLN B O 1
ATOM 1117 N N . PHE B 1 60 ? -10.695 5.824 -4.398 1 90.12 60 PHE B N 1
ATOM 1118 C CA . PHE B 1 60 ? -9.875 5.926 -3.199 1 90.12 60 PHE B CA 1
ATOM 1119 C C . PHE B 1 60 ? -10.609 6.68 -2.098 1 90.12 60 PHE B C 1
ATOM 1121 O O . PHE B 1 60 ? -11.406 7.574 -2.379 1 90.12 60 PHE B O 1
ATOM 1128 N N . GLN B 1 61 ? -10.43 6.277 -0.906 1 89.94 61 GLN B N 1
ATOM 1129 C CA . GLN B 1 61 ? -10.664 7.168 0.226 1 89.94 61 GLN B CA 1
ATOM 1130 C C . GLN B 1 61 ? -9.594 8.25 0.311 1 89.94 61 GLN B C 1
ATOM 1132 O O . GLN B 1 61 ? -8.398 7.945 0.282 1 89.94 61 GLN B O 1
ATOM 1137 N N . VAL B 1 62 ? -10.055 9.477 0.413 1 89 62 VAL B N 1
ATOM 1138 C CA . VAL B 1 62 ? -9.086 10.57 0.383 1 89 62 VAL B CA 1
ATOM 1139 C C . VAL B 1 62 ? -8.883 11.117 1.794 1 89 62 VAL B C 1
ATOM 1141 O O . VAL B 1 62 ? -9.844 11.453 2.484 1 89 62 VAL B O 1
ATOM 1144 N N . LYS B 1 63 ? -7.645 11.18 2.172 1 86.12 63 LYS B N 1
ATOM 1145 C CA . LYS B 1 63 ? -7.238 11.867 3.393 1 86.12 63 LYS B CA 1
ATOM 1146 C C . LYS B 1 63 ? -6.383 13.094 3.07 1 86.12 63 LYS B C 1
ATOM 1148 O O . LYS B 1 63 ? -5.367 12.977 2.379 1 86.12 63 LYS B O 1
ATOM 1153 N N . ARG B 1 64 ? -6.836 14.211 3.574 1 85.44 64 ARG B N 1
ATOM 1154 C CA . ARG B 1 64 ? -6.125 15.461 3.324 1 85.44 64 ARG B CA 1
ATOM 1155 C C . ARG B 1 64 ? -5.543 16.031 4.613 1 85.44 64 ARG B C 1
ATOM 1157 O O . ARG B 1 64 ? -6.234 16.109 5.633 1 85.44 64 ARG B O 1
ATOM 1164 N N . TYR B 1 65 ? -4.355 16.391 4.508 1 78.56 65 TYR B N 1
ATOM 1165 C CA . TYR B 1 65 ? -3.689 17.016 5.645 1 78.56 65 TYR B CA 1
ATOM 1166 C C . TYR B 1 65 ? -3.275 18.438 5.312 1 78.56 65 TYR B C 1
ATOM 1168 O O . TYR B 1 65 ? -2.355 18.656 4.52 1 78.56 65 TYR B O 1
ATOM 1176 N N . ASP B 1 66 ? -4.164 19.344 5.637 1 71.06 66 ASP B N 1
ATOM 1177 C CA . ASP B 1 66 ? -3.986 20.766 5.336 1 71.06 66 ASP B CA 1
ATOM 1178 C C . ASP B 1 66 ? -3.199 21.469 6.441 1 71.06 66 ASP B C 1
ATOM 1180 O O . ASP B 1 66 ? -2.879 22.656 6.328 1 71.06 66 ASP B O 1
ATOM 1184 N N . GLY B 1 67 ? -2.393 20.703 7.117 1 61 67 GLY B N 1
ATOM 1185 C CA . GLY B 1 67 ? -1.767 21.359 8.25 1 61 67 GLY B CA 1
ATOM 1186 C C . GLY B 1 67 ? -2.764 21.844 9.289 1 61 67 GLY B C 1
ATOM 1187 O O . GLY B 1 67 ? -2.438 21.922 10.477 1 61 67 GLY B O 1
ATOM 1188 N N . LYS B 1 68 ? -3.857 22.406 8.812 1 58.81 68 LYS B N 1
ATOM 1189 C CA . LYS B 1 68 ? -4.84 22.844 9.805 1 58.81 68 LYS B CA 1
ATOM 1190 C C . LYS B 1 68 ? -5.75 21.688 10.219 1 58.81 68 LYS B C 1
ATOM 1192 O O . LYS B 1 68 ? -5.844 21.344 11.398 1 58.81 68 LYS B O 1
ATOM 1197 N N . VAL B 1 69 ? -6.879 21.391 9.422 1 50.09 69 VAL B N 1
ATOM 1198 C CA . VAL B 1 69 ? -7.934 20.438 9.75 1 50.09 69 VAL B CA 1
ATOM 1199 C C . VAL B 1 69 ? -7.859 19.234 8.797 1 50.09 69 VAL B C 1
ATOM 1201 O O . VAL B 1 69 ? -7.832 19.406 7.578 1 50.09 69 VAL B O 1
ATOM 1204 N N . SER B 1 70 ? -7.48 18.156 9.227 1 51.44 70 SER B N 1
ATOM 1205 C CA . SER B 1 70 ? -7.461 16.938 8.414 1 51.44 70 SER B CA 1
ATOM 1206 C C . SER B 1 70 ? -8.867 16.547 7.988 1 51.44 70 SER B C 1
ATOM 1208 O O . SER B 1 70 ? -9.797 16.531 8.805 1 51.44 70 SER B O 1
ATOM 1210 N N . SER B 1 71 ? -9.461 16.75 6.652 1 46 71 SER B N 1
ATOM 1211 C CA . SER B 1 71 ? -10.773 16.297 6.207 1 46 71 SER B CA 1
ATOM 1212 C C . SER B 1 71 ? -10.656 15.047 5.336 1 46 71 SER B C 1
ATOM 1214 O O . SER B 1 71 ? -9.727 14.93 4.539 1 46 71 SER B O 1
ATOM 1216 N N . ALA B 1 72 ? -11.062 13.883 5.758 1 47.06 72 ALA B N 1
ATOM 1217 C CA . ALA B 1 72 ? -11.172 12.688 4.926 1 47.06 72 ALA B CA 1
ATOM 1218 C C . ALA B 1 72 ? -12.344 12.805 3.955 1 47.06 72 ALA B C 1
ATOM 1220 O O . ALA B 1 72 ? -13.453 13.18 4.348 1 47.06 72 ALA B O 1
ATOM 1221 N N . VAL B 1 73 ? -12.133 13.047 2.525 1 45.44 73 VAL B N 1
ATOM 1222 C CA . VAL B 1 73 ? -13.227 13.047 1.556 1 45.44 73 VAL B CA 1
ATOM 1223 C C . VAL B 1 73 ? -13.117 11.82 0.656 1 45.44 73 VAL B C 1
ATOM 1225 O O . VAL B 1 73 ? -12.016 11.344 0.377 1 45.44 73 VAL B O 1
ATOM 1228 N N . TRP B 1 74 ? -14.156 10.852 0.575 1 40.47 74 TRP B N 1
ATOM 1229 C CA . TRP B 1 74 ? -14.25 9.766 -0.393 1 40.47 74 TRP B CA 1
ATOM 1230 C C . TRP B 1 74 ? -14.281 10.305 -1.818 1 40.47 74 TRP B C 1
ATOM 1232 O O . TRP B 1 74 ? -15.062 11.203 -2.131 1 40.47 74 TRP B O 1
ATOM 1242 N N . ALA B 1 75 ? -13.328 10.383 -2.586 1 37.38 75 ALA B N 1
ATOM 1243 C CA . ALA B 1 75 ? -13.406 10.812 -3.979 1 37.38 75 ALA B CA 1
ATOM 1244 C C . ALA B 1 75 ? -13.898 9.68 -4.875 1 37.38 75 ALA B C 1
ATOM 1246 O O . ALA B 1 75 ? -13.141 8.742 -5.172 1 37.38 75 ALA B O 1
ATOM 1247 N N . GLY B 1 76 ? -14.867 8.945 -4.676 1 33.47 76 GLY B N 1
ATOM 1248 C CA . GLY B 1 76 ? -15.508 8.117 -5.68 1 33.47 76 GLY B CA 1
ATOM 1249 C C . GLY B 1 76 ? -15.953 8.891 -6.91 1 33.47 76 GLY B C 1
ATOM 1250 O O . GLY B 1 76 ? -16.828 9.75 -6.824 1 33.47 76 GLY B O 1
ATOM 1251 N N . GLY B 1 77 ? -15.125 9.531 -7.691 1 26.34 77 GLY B N 1
ATOM 1252 C CA . GLY B 1 77 ? -15.875 9.953 -8.859 1 26.34 77 GLY B CA 1
ATOM 1253 C C . GLY B 1 77 ? -16.375 8.797 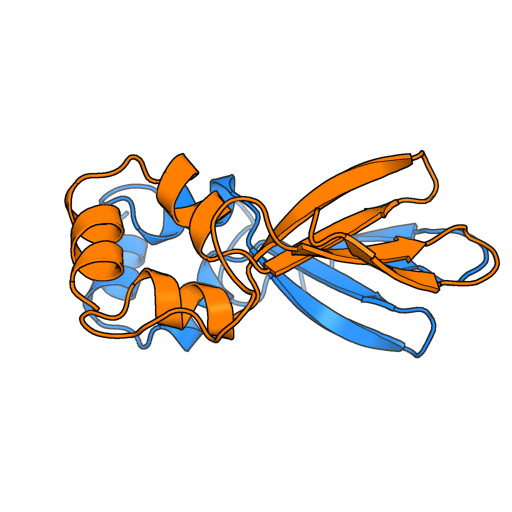-9.703 1 26.34 77 GLY B C 1
ATOM 1254 O O . GLY B 1 77 ? -15.867 7.676 -9.586 1 26.34 77 GLY B O 1
#

Foldseek 3Di:
DVVLQCCLPPPDPVQLCQFLFAAWEQELVRDIDTDHDPVSVCQSNDPPRDDPPLGGHNFYFYWYCNVPDTDTDRPSD/DVVLQCCLPPPDPVQLCQFLFAAWEQELVRDIDTDHDPVSVCQSNDPPRDDPPLGGHNFYFYWYCNVPDTDTDRPSD

pLDDT: mean 85.54, std 17.81, range [24.94, 98.44]

Organism: NCBI:txid62062

Secondary structure (DSSP, 8-state):
-HHHHHHHHHS-HHHHHHHH--EEEE-TTS-EEEEB-HHHHHHHHSTTPPPPTT--TT-EEEEEE-SS-EEEEEE--/-HHHHHHHHHS-HHHHHHHH--EEEE-TTS-EEEEB-HHHHHHHHSTTPPPPTT--TT-EEEEEE-SS-EEEEEE--

Solvent-accessible surface area (backbone atoms only — not comparable to full-atom values): 8280 Å² total; per-residue (Å²): 77,68,64,51,43,45,42,59,72,73,46,53,65,66,54,40,45,41,33,41,22,40,38,29,40,29,43,65,87,64,52,71,47,62,30,24,43,67,67,29,50,46,45,55,73,35,84,74,39,63,74,58,90,90,49,34,74,77,21,28,42,28,39,33,35,62,29,68,64,70,51,74,47,71,49,68,124,76,70,64,50,44,46,42,59,72,71,46,54,66,66,54,42,44,41,32,42,23,41,37,29,40,28,42,66,86,64,52,71,48,62,29,22,44,66,67,29,51,46,47,55,73,36,83,73,40,63,75,58,89,89,48,35,73,75,20,28,42,29,38,33,37,63,30,68,64,71,50,74,48,74,48,66,123